Protein AF-A0A7W1NFG8-F1 (afdb_monomer_lite)

Radius of gyration: 13.1 Å; chains: 1; bounding box: 30×31×35 Å

Secondary structure (DSSP, 8-state):
-PPPPTT---SS-SSSPPEEEEES-HHHHHHHHHHH-TTEEEEE--S-S---

Sequence (52 aa):
MDAVPPWRSSAGGHAGAVRLVIVESPNKTAKIRGFLGPGYQVAASYGHVRDL

Structure (mmCIF, N/CA/C/O backbone):
data_AF-A0A7W1NFG8-F1
#
_entry.id   AF-A0A7W1NFG8-F1
#
loop_
_atom_site.group_PDB
_atom_site.id
_atom_site.type_symbol
_atom_site.label_atom_id
_atom_site.label_alt_id
_atom_site.label_comp_id
_atom_site.label_asym_id
_atom_site.label_entity_id
_atom_site.label_seq_id
_atom_site.pdbx_PDB_ins_code
_atom_site.Cartn_x
_atom_site.Cartn_y
_atom_site.Cartn_z
_atom_site.occupancy
_atom_site.B_iso_or_equiv
_atom_site.auth_seq_id
_atom_site.auth_comp_id
_atom_site.auth_asym_id
_atom_site.auth_atom_id
_atom_site.pdbx_PDB_model_num
ATOM 1 N N . MET A 1 1 ? -4.864 -27.394 -6.027 1.00 49.75 1 MET A N 1
ATOM 2 C CA . MET A 1 1 ? -6.164 -27.054 -5.395 1.00 49.75 1 MET A CA 1
ATOM 3 C C . MET A 1 1 ? -5.853 -26.048 -4.313 1.00 49.75 1 MET A C 1
ATOM 5 O O . MET A 1 1 ? -5.804 -26.375 -3.136 1.00 49.75 1 MET A O 1
ATOM 9 N N . ASP A 1 2 ? -5.471 -24.862 -4.761 1.00 65.06 2 ASP A N 1
ATOM 10 C CA . ASP A 1 2 ? -4.739 -23.893 -3.961 1.00 65.06 2 ASP A CA 1
ATOM 11 C C . ASP A 1 2 ? -5.699 -23.067 -3.113 1.00 65.06 2 ASP A C 1
ATOM 13 O O . ASP A 1 2 ? -6.826 -22.779 -3.525 1.00 65.06 2 ASP A O 1
ATOM 17 N N . ALA A 1 3 ? -5.254 -22.727 -1.903 1.00 71.44 3 ALA 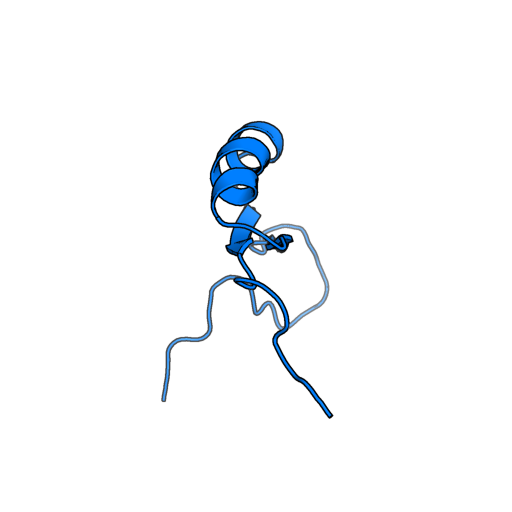A N 1
ATOM 18 C CA . ALA A 1 3 ? -6.046 -21.970 -0.951 1.00 71.44 3 ALA A CA 1
ATOM 19 C C . ALA A 1 3 ? -6.531 -20.663 -1.591 1.00 71.44 3 ALA A C 1
ATOM 21 O O . ALA A 1 3 ? -5.749 -19.868 -2.115 1.00 71.44 3 ALA A O 1
ATOM 22 N N . VAL A 1 4 ? -7.843 -20.443 -1.540 1.00 75.62 4 VAL 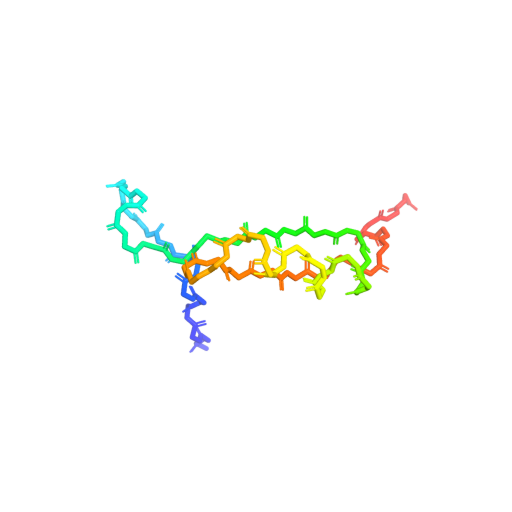A N 1
ATOM 23 C CA . VAL A 1 4 ? -8.453 -19.197 -1.991 1.00 75.62 4 VAL A CA 1
ATOM 24 C C . VAL A 1 4 ? -7.931 -18.082 -1.084 1.00 75.62 4 VAL A C 1
ATOM 26 O O . VAL A 1 4 ? -8.117 -18.162 0.132 1.00 75.62 4 VAL A O 1
ATOM 29 N N . PRO A 1 5 ? -7.256 -17.055 -1.626 1.00 80.06 5 PRO A N 1
ATOM 30 C CA . PRO A 1 5 ? -6.716 -16.005 -0.787 1.00 80.06 5 PRO A CA 1
ATOM 31 C C . PRO A 1 5 ? -7.856 -15.246 -0.095 1.00 80.06 5 PRO A C 1
ATOM 33 O O . PRO A 1 5 ? -8.933 -15.095 -0.673 1.00 80.06 5 PRO A O 1
ATOM 36 N N . PRO A 1 6 ? -7.629 -14.707 1.111 1.00 76.50 6 PRO A N 1
ATOM 37 C CA . PRO A 1 6 ? -8.688 -14.128 1.943 1.00 76.50 6 PRO A CA 1
ATOM 38 C C . PRO A 1 6 ? -9.360 -12.893 1.320 1.00 76.50 6 PRO A C 1
ATOM 40 O O . PRO A 1 6 ? -10.427 -12.477 1.763 1.00 76.50 6 PRO A O 1
ATOM 43 N N . TRP A 1 7 ? -8.758 -12.309 0.279 1.00 82.12 7 TRP A N 1
ATOM 44 C CA . TRP A 1 7 ? -9.353 -11.213 -0.483 1.00 82.12 7 TRP A CA 1
ATOM 45 C C . TRP A 1 7 ? -10.387 -11.662 -1.525 1.00 82.12 7 TRP A C 1
ATOM 47 O O . TRP A 1 7 ? -11.154 -10.843 -2.029 1.00 82.12 7 TRP A O 1
ATOM 57 N N . ARG A 1 8 ? -10.449 -12.959 -1.846 1.00 75.31 8 ARG A N 1
ATOM 58 C CA . ARG A 1 8 ? -11.429 -13.540 -2.771 1.00 75.31 8 ARG A CA 1
ATOM 59 C C . ARG A 1 8 ? -12.743 -13.812 -2.028 1.00 75.31 8 ARG A C 1
ATOM 61 O O . ARG A 1 8 ? -13.022 -14.938 -1.634 1.00 75.31 8 ARG A O 1
ATOM 68 N N . SER A 1 9 ? -13.554 -12.771 -1.835 1.00 70.12 9 SER A N 1
ATOM 69 C CA . SER A 1 9 ? -14.926 -12.906 -1.319 1.00 70.12 9 SER A CA 1
ATOM 70 C C . SER A 1 9 ? -15.920 -13.088 -2.466 1.00 70.12 9 SER A C 1
ATOM 72 O O . SER A 1 9 ? -15.949 -12.290 -3.398 1.00 70.12 9 SER A O 1
ATOM 74 N N . SER A 1 10 ? -16.707 -14.165 -2.420 1.00 64.75 10 SER A N 1
ATOM 75 C CA . SER A 1 10 ? -17.557 -14.620 -3.534 1.00 64.75 10 SER A CA 1
ATOM 76 C C . SER A 1 10 ? -19.015 -14.142 -3.489 1.00 64.75 10 SER A C 1
ATOM 78 O O . SER A 1 10 ? -19.781 -14.506 -4.373 1.00 64.75 10 SER A O 1
ATOM 80 N N . ALA A 1 11 ? -19.431 -13.340 -2.507 1.00 55.06 11 ALA A N 1
ATOM 81 C CA . ALA A 1 11 ? -20.819 -12.890 -2.388 1.00 55.06 11 ALA A CA 1
ATOM 82 C C . ALA A 1 11 ? -20.889 -11.474 -1.808 1.00 55.06 11 ALA A C 1
ATOM 84 O O . ALA A 1 11 ? -20.069 -11.096 -0.975 1.00 55.06 11 ALA A O 1
ATOM 85 N N . GLY A 1 12 ? -21.837 -10.681 -2.308 1.00 57.62 12 GLY A N 1
ATOM 86 C CA . GLY A 1 12 ? -21.929 -9.240 -2.094 1.00 57.62 12 GLY A CA 1
ATOM 87 C C . GLY A 1 12 ? -21.891 -8.820 -0.624 1.00 57.62 12 GLY A C 1
ATOM 88 O O . GLY A 1 12 ? -22.747 -9.197 0.168 1.00 57.62 12 GLY A O 1
ATOM 89 N N . GLY A 1 13 ? -20.904 -7.987 -0.293 1.00 59.16 13 GLY A N 1
ATOM 90 C CA . GLY A 1 13 ? -20.772 -7.333 1.004 1.00 59.16 13 GLY A CA 1
ATOM 91 C C . GLY A 1 13 ? -19.309 -7.143 1.398 1.00 59.16 13 GLY A C 1
ATOM 92 O O . GLY A 1 13 ? -18.604 -8.102 1.678 1.00 59.16 13 GLY A O 1
ATOM 93 N N . HIS A 1 14 ? -18.847 -5.892 1.472 1.00 59.53 14 HIS A N 1
ATOM 94 C CA . HIS A 1 14 ? -17.499 -5.550 1.962 1.00 59.53 14 HIS A CA 1
ATOM 95 C C . HIS A 1 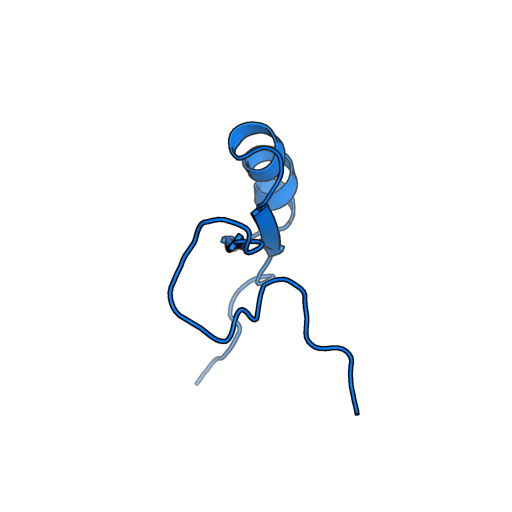14 ? -17.370 -5.642 3.497 1.00 59.53 14 HIS A C 1
ATOM 97 O O . HIS A 1 14 ? -16.319 -5.327 4.053 1.00 59.53 14 HIS A O 1
ATOM 103 N N . ALA A 1 15 ? -18.437 -6.034 4.194 1.00 56.97 15 ALA A N 1
ATOM 104 C CA . ALA A 1 15 ? -18.472 -6.160 5.643 1.00 56.97 15 ALA A CA 1
ATOM 105 C C . ALA A 1 15 ? -17.910 -7.533 6.054 1.00 56.97 15 ALA A C 1
ATOM 107 O O . ALA A 1 15 ? -18.652 -8.496 6.198 1.00 56.97 15 ALA A O 1
ATOM 108 N N . GLY A 1 16 ? -16.582 -7.629 6.183 1.00 65.81 16 GLY A N 1
ATOM 109 C CA . GLY A 1 16 ? -15.878 -8.824 6.683 1.00 65.81 16 GLY A CA 1
ATOM 110 C C . GLY A 1 16 ? -14.806 -9.395 5.746 1.00 65.81 16 GLY A C 1
ATOM 111 O O . GLY A 1 16 ? -13.992 -10.208 6.175 1.00 65.81 16 GLY A O 1
ATOM 112 N N . ALA A 1 17 ? -14.762 -8.943 4.491 1.00 74.06 17 ALA A N 1
ATOM 113 C CA . ALA A 1 17 ? -13.767 -9.348 3.500 1.00 74.06 17 ALA A CA 1
ATOM 114 C C . ALA A 1 17 ? -12.437 -8.591 3.658 1.00 74.06 17 ALA A C 1
ATOM 116 O O . ALA A 1 17 ? -12.431 -7.372 3.847 1.00 74.06 17 ALA A O 1
ATOM 117 N N . VAL A 1 18 ? -11.301 -9.281 3.492 1.00 85.62 18 VAL A N 1
ATOM 118 C CA . VAL A 1 18 ? -9.993 -8.615 3.375 1.00 85.62 1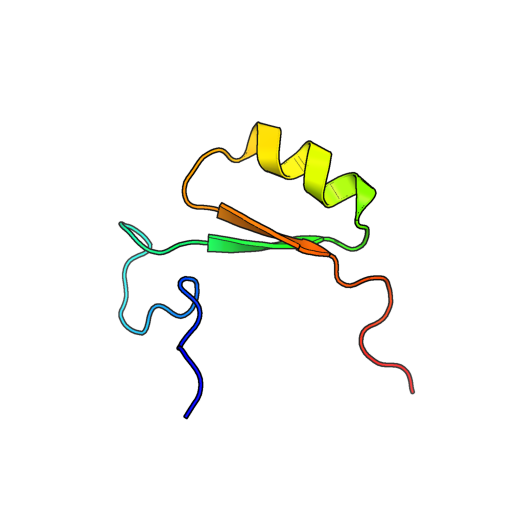8 VAL A CA 1
ATOM 119 C C . VAL A 1 18 ? -9.928 -7.880 2.036 1.00 85.62 18 VAL A C 1
ATOM 121 O O . VAL A 1 18 ? -10.101 -8.476 0.979 1.00 85.62 18 VAL A O 1
ATOM 124 N N . ARG A 1 19 ? -9.651 -6.577 2.049 1.00 88.31 19 ARG A N 1
ATOM 125 C CA . ARG A 1 19 ? -9.555 -5.758 0.833 1.00 88.31 19 ARG A CA 1
ATOM 126 C C . ARG A 1 19 ? -8.129 -5.758 0.295 1.00 88.31 19 ARG A C 1
ATOM 128 O O . ARG A 1 19 ? -7.212 -5.316 0.982 1.00 88.31 19 ARG A O 1
ATOM 135 N N . LEU A 1 20 ? -7.936 -6.233 -0.934 1.00 92.25 20 LEU A N 1
ATOM 136 C CA . LEU A 1 20 ? -6.638 -6.183 -1.608 1.00 92.25 20 LEU A CA 1
ATOM 137 C C . LEU A 1 20 ? -6.391 -4.789 -2.195 1.00 92.25 20 LEU A C 1
ATOM 139 O O . LEU A 1 20 ? -7.204 -4.271 -2.953 1.00 92.25 20 LEU A O 1
ATOM 143 N N . VAL A 1 21 ? -5.236 -4.215 -1.875 1.00 94.31 21 VAL A N 1
ATOM 144 C CA . VAL A 1 21 ? -4.725 -2.962 -2.433 1.00 94.31 21 VAL A CA 1
ATOM 145 C C . VAL A 1 21 ? -3.391 -3.256 -3.103 1.00 94.31 21 VAL A C 1
ATOM 147 O O . VAL A 1 21 ? -2.455 -3.733 -2.458 1.00 94.31 21 VAL A O 1
ATOM 150 N N . ILE A 1 22 ? -3.306 -2.978 -4.401 1.00 95.00 22 ILE A N 1
ATOM 151 C CA . ILE A 1 22 ? -2.082 -3.146 -5.185 1.00 95.00 22 ILE A CA 1
ATOM 152 C C . ILE A 1 22 ? -1.437 -1.777 -5.374 1.00 95.00 22 ILE A C 1
ATOM 154 O O . ILE A 1 22 ? -2.102 -0.819 -5.757 1.00 95.00 22 ILE A O 1
ATOM 158 N N . VAL A 1 23 ? -0.143 -1.694 -5.090 1.00 96.00 23 VAL A N 1
ATOM 159 C CA . VAL A 1 23 ? 0.677 -0.487 -5.252 1.00 96.00 23 VAL A CA 1
ATOM 160 C C . VAL A 1 23 ? 1.842 -0.792 -6.184 1.00 96.00 23 VAL A C 1
ATOM 162 O O . VAL A 1 23 ? 2.198 -1.947 -6.371 1.00 96.00 23 VAL A O 1
ATOM 165 N N . GLU A 1 24 ? 2.480 0.210 -6.769 1.00 96.12 24 GLU A N 1
ATOM 166 C CA . GLU A 1 24 ? 3.537 -0.015 -7.760 1.00 96.12 24 GLU A CA 1
ATOM 167 C C . GLU A 1 24 ? 4.872 -0.461 -7.145 1.00 96.12 24 GLU A C 1
ATOM 169 O O . GLU A 1 24 ? 5.649 -1.159 -7.795 1.00 96.12 24 GLU A O 1
ATOM 174 N N . SER A 1 25 ? 5.154 -0.080 -5.890 1.00 95.44 25 SER A N 1
ATOM 175 C CA . SER A 1 25 ? 6.462 -0.306 -5.263 1.00 95.44 25 SER A CA 1
ATOM 176 C C . SER A 1 25 ? 6.392 -0.913 -3.855 1.00 95.44 25 SER A C 1
ATOM 178 O O . SER A 1 25 ? 5.483 -0.608 -3.071 1.00 95.44 25 SER A O 1
ATOM 180 N N . PRO A 1 26 ? 7.396 -1.723 -3.465 1.00 94.44 26 PRO A N 1
ATOM 181 C CA . PRO A 1 26 ? 7.483 -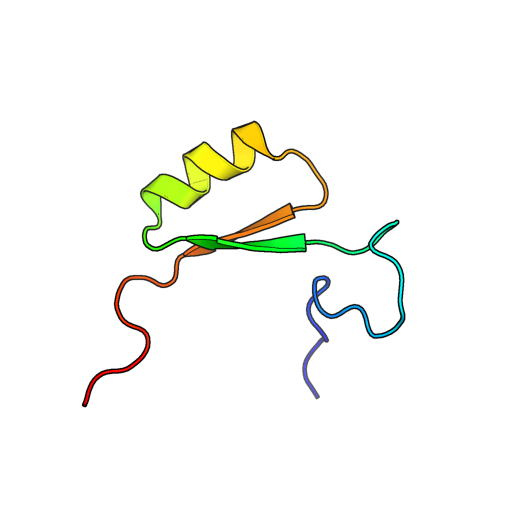2.288 -2.115 1.00 94.44 26 PRO A CA 1
ATOM 182 C C . PRO A 1 26 ? 7.541 -1.217 -1.021 1.00 94.44 26 PRO A C 1
ATOM 184 O O . PRO A 1 26 ? 6.883 -1.339 0.011 1.00 94.44 26 PRO A O 1
ATOM 187 N N . ASN A 1 27 ? 8.245 -0.110 -1.268 1.00 95.00 27 ASN A N 1
ATOM 188 C CA . ASN A 1 27 ? 8.384 0.973 -0.290 1.00 95.00 27 ASN A CA 1
ATOM 189 C C . ASN A 1 27 ? 7.044 1.655 0.022 1.00 95.00 27 ASN A C 1
ATOM 191 O O . ASN A 1 27 ? 6.810 2.080 1.156 1.00 95.00 27 ASN A O 1
ATOM 195 N N . LYS A 1 28 ? 6.135 1.740 -0.959 1.00 94.81 28 LYS A N 1
ATOM 196 C CA . LYS A 1 28 ? 4.779 2.262 -0.740 1.00 94.81 28 LYS A CA 1
ATOM 197 C C . LYS A 1 28 ? 3.918 1.311 0.083 1.00 94.81 28 LYS A C 1
ATOM 199 O O . LYS A 1 28 ? 3.094 1.780 0.864 1.00 94.81 28 LYS A O 1
ATOM 204 N N . THR A 1 29 ? 4.159 0.003 -0.010 1.00 95.19 29 THR A N 1
ATOM 205 C CA . THR A 1 29 ? 3.425 -1.011 0.762 1.00 95.19 29 THR A CA 1
ATOM 206 C C . THR A 1 29 ? 3.540 -0.753 2.266 1.00 95.19 29 THR A C 1
ATOM 208 O O . THR A 1 29 ? 2.523 -0.699 2.954 1.00 95.19 29 THR A O 1
ATOM 211 N N . ALA A 1 30 ? 4.758 -0.531 2.776 1.00 90.94 30 ALA A N 1
ATOM 212 C CA . ALA A 1 30 ? 4.991 -0.292 4.203 1.00 90.94 30 ALA A CA 1
ATOM 213 C C . ALA A 1 30 ? 4.284 0.975 4.710 1.00 90.94 30 ALA A C 1
ATOM 215 O O . ALA A 1 30 ? 3.652 0.950 5.764 1.00 90.94 30 ALA A O 1
ATOM 216 N N . LYS A 1 31 ? 4.329 2.061 3.927 1.00 94.00 31 LYS A N 1
ATOM 217 C CA . LYS A 1 31 ? 3.657 3.323 4.265 1.00 94.00 31 LYS A CA 1
ATOM 218 C C . LYS A 1 31 ? 2.136 3.164 4.276 1.00 94.00 31 LYS A C 1
ATOM 220 O O . LYS A 1 31 ? 1.482 3.553 5.234 1.00 94.00 31 LYS A O 1
ATOM 225 N N . ILE A 1 32 ? 1.578 2.558 3.229 1.00 95.69 32 ILE A N 1
ATOM 226 C CA . ILE A 1 32 ? 0.126 2.451 3.038 1.00 95.69 32 ILE A CA 1
ATOM 227 C C . ILE A 1 32 ? -0.522 1.511 4.061 1.00 95.69 32 ILE A C 1
ATOM 229 O O . ILE A 1 32 ? -1.612 1.808 4.545 1.00 95.69 32 ILE A O 1
ATOM 233 N N . ARG A 1 33 ? 0.161 0.434 4.472 1.00 92.56 33 ARG A N 1
ATOM 234 C CA . ARG A 1 33 ? -0.328 -0.461 5.539 1.00 92.56 33 ARG A CA 1
ATOM 235 C C . ARG A 1 33 ? -0.630 0.280 6.843 1.00 92.56 33 ARG A C 1
ATOM 237 O O . ARG A 1 33 ? -1.646 -0.007 7.468 1.00 92.56 33 ARG A O 1
ATOM 244 N N . GLY A 1 34 ? 0.215 1.242 7.221 1.00 91.88 34 GLY A N 1
ATOM 245 C CA . GLY A 1 34 ? 0.021 2.042 8.433 1.00 91.88 34 GLY A CA 1
ATOM 246 C C . GLY A 1 34 ? -1.217 2.941 8.386 1.00 91.88 34 GLY A C 1
ATOM 247 O O . GLY A 1 34 ? -1.829 3.179 9.420 1.00 91.88 34 GLY A O 1
ATOM 248 N N . PHE A 1 35 ? -1.618 3.399 7.195 1.00 95.62 35 PHE A N 1
ATOM 249 C CA . PHE A 1 35 ? -2.789 4.266 7.028 1.00 95.62 35 PHE A CA 1
ATOM 250 C C . PHE A 1 35 ? -4.113 3.498 6.955 1.00 95.62 35 PHE A C 1
ATOM 252 O O . PHE A 1 35 ? -5.136 4.007 7.400 1.00 95.62 35 PHE A O 1
ATOM 259 N N . LEU A 1 36 ? -4.113 2.297 6.371 1.00 92.75 36 LEU A N 1
ATOM 260 C CA . LEU A 1 36 ? -5.344 1.546 6.096 1.00 92.75 36 LEU A CA 1
ATOM 261 C C . LEU A 1 36 ? -5.828 0.693 7.275 1.00 92.75 36 LEU A C 1
ATOM 263 O O . LEU A 1 36 ? -7.023 0.419 7.380 1.00 92.75 36 LEU A O 1
ATOM 267 N N . GLY A 1 37 ? -4.913 0.275 8.152 1.00 87.38 37 GLY A N 1
ATOM 268 C CA . GLY A 1 37 ? -5.240 -0.558 9.304 1.00 87.38 37 GLY A CA 1
ATOM 269 C C . GLY A 1 37 ? -5.677 -1.991 8.946 1.00 87.38 37 GLY A C 1
ATOM 270 O O . GLY A 1 37 ? -5.484 -2.458 7.817 1.00 87.38 37 GLY A O 1
ATOM 271 N N . PRO A 1 38 ? -6.227 -2.731 9.927 1.00 86.19 38 PRO A N 1
ATOM 272 C CA . PRO A 1 38 ? -6.655 -4.118 9.749 1.00 86.19 38 PRO A CA 1
ATOM 273 C C . PRO A 1 38 ? -7.745 -4.283 8.679 1.00 86.19 38 PRO A C 1
ATOM 275 O O . PRO A 1 38 ? -8.565 -3.396 8.456 1.00 86.19 38 PRO A O 1
ATOM 278 N N . GLY A 1 39 ? -7.779 -5.448 8.024 1.00 87.25 39 GLY A N 1
ATOM 279 C CA . GLY A 1 39 ? -8.755 -5.753 6.967 1.00 87.25 39 GLY A CA 1
ATOM 280 C C . GLY A 1 39 ? -8.317 -5.339 5.560 1.00 87.25 39 GLY A C 1
ATOM 281 O O . GLY A 1 39 ? -9.072 -5.526 4.608 1.00 87.25 39 GLY A O 1
ATOM 282 N N . TYR A 1 40 ? -7.093 -4.828 5.407 1.00 90.38 40 TYR A N 1
ATOM 283 C CA . TYR A 1 40 ? -6.472 -4.571 4.112 1.00 90.38 40 TYR A CA 1
ATOM 284 C C . TYR A 1 40 ? -5.226 -5.430 3.909 1.00 90.38 40 TYR A C 1
ATOM 286 O O . TYR A 1 40 ? -4.330 -5.476 4.749 1.00 90.38 40 TYR A O 1
ATOM 294 N N . GLN A 1 41 ? -5.145 -6.066 2.745 1.00 91.44 41 GLN A N 1
ATOM 295 C CA . GLN A 1 41 ? -3.936 -6.704 2.247 1.00 91.44 41 GLN A CA 1
ATOM 296 C C . GLN A 1 41 ? -3.286 -5.759 1.242 1.00 91.44 41 GLN A C 1
ATOM 298 O O . GLN A 1 41 ? -3.873 -5.478 0.204 1.00 91.44 41 GLN A O 1
ATOM 303 N N . VAL A 1 42 ? -2.067 -5.294 1.516 1.00 94.56 42 VAL A N 1
ATOM 304 C CA . VAL A 1 42 ? -1.323 -4.432 0.582 1.00 94.56 42 VAL A CA 1
ATOM 305 C C . VAL A 1 42 ? -0.185 -5.223 -0.05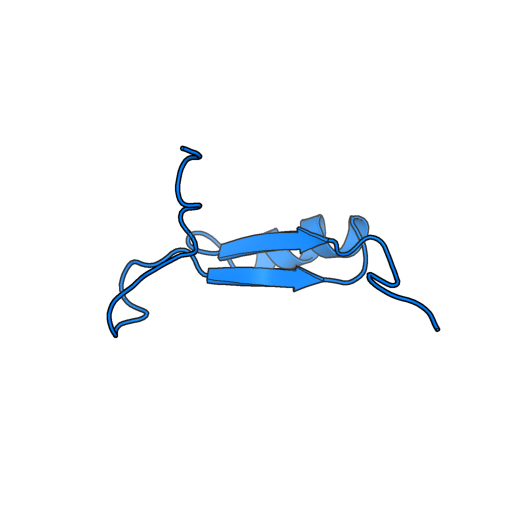7 1.00 94.56 42 VAL A C 1
ATOM 307 O O . VAL A 1 42 ? 0.623 -5.823 0.666 1.00 94.56 42 VAL A O 1
ATOM 310 N N . ALA A 1 43 ? -0.120 -5.219 -1.388 1.00 93.88 43 ALA A N 1
ATOM 311 C CA . ALA A 1 43 ? 0.895 -5.900 -2.191 1.00 93.88 43 ALA A CA 1
ATOM 312 C C . ALA A 1 43 ? 1.473 -4.965 -3.264 1.00 93.88 43 ALA A C 1
ATOM 314 O O . ALA A 1 43 ? 0.773 -4.086 -3.761 1.00 93.88 43 ALA A O 1
ATOM 315 N N . ALA A 1 44 ? 2.742 -5.158 -3.627 1.00 96.38 44 ALA A N 1
ATOM 316 C CA . ALA A 1 44 ? 3.384 -4.397 -4.695 1.00 96.38 44 ALA A CA 1
ATOM 317 C C . ALA A 1 44 ? 3.291 -5.134 -6.044 1.00 96.38 44 ALA A C 1
ATOM 319 O O . ALA A 1 44 ? 3.403 -6.358 -6.071 1.00 96.38 44 ALA A O 1
ATOM 320 N N . SER A 1 45 ? 3.141 -4.401 -7.152 1.00 95.12 45 SER A N 1
ATOM 321 C CA . SER A 1 45 ? 3.209 -4.937 -8.520 1.00 95.12 45 SER A CA 1
ATOM 322 C C . SER A 1 45 ? 4.644 -5.118 -9.020 1.00 95.12 45 SER A C 1
ATOM 324 O O . SER A 1 45 ? 4.849 -5.811 -10.008 1.00 95.12 45 SER A O 1
ATOM 326 N N . TYR A 1 46 ? 5.625 -4.507 -8.341 1.00 94.44 46 TYR A N 1
ATOM 327 C CA . TYR A 1 46 ? 7.048 -4.521 -8.712 1.00 94.44 46 TYR A CA 1
ATOM 328 C C . TYR A 1 46 ? 7.330 -3.946 -10.114 1.00 94.44 46 TYR A C 1
ATOM 330 O O . TYR A 1 46 ? 8.300 -4.328 -10.761 1.00 94.44 46 TYR A O 1
ATOM 338 N N . GLY A 1 47 ? 6.511 -2.991 -10.565 1.00 87.19 47 GLY A N 1
ATOM 339 C CA . GLY A 1 47 ? 6.602 -2.405 -11.905 1.00 87.19 47 GLY A CA 1
ATOM 340 C C . GLY A 1 47 ? 5.528 -2.929 -12.859 1.00 87.19 47 GLY A C 1
ATOM 341 O O . GLY A 1 47 ? 4.409 -3.238 -12.433 1.00 87.19 47 GLY A O 1
ATOM 342 N N . HIS A 1 48 ? 5.847 -2.958 -14.156 1.00 91.44 48 HIS A N 1
ATOM 343 C CA . HIS A 1 48 ? 4.920 -3.364 -15.212 1.00 91.44 48 HIS A CA 1
ATOM 344 C C . HIS A 1 48 ? 4.671 -4.874 -15.163 1.00 91.44 48 HIS A C 1
ATOM 346 O O . HIS A 1 48 ? 5.591 -5.675 -15.280 1.00 91.44 48 HIS A O 1
ATOM 352 N N . VAL A 1 49 ? 3.403 -5.259 -15.009 1.00 89.81 49 VAL A N 1
ATOM 353 C CA . VAL A 1 49 ? 2.977 -6.670 -14.974 1.00 89.81 49 VAL A CA 1
ATOM 354 C C . VAL A 1 49 ? 2.936 -7.281 -16.381 1.00 89.81 49 VAL A C 1
ATOM 356 O O . VAL A 1 49 ? 2.983 -8.499 -16.535 1.00 89.81 49 VAL A O 1
ATOM 359 N N . ARG A 1 50 ? 2.841 -6.443 -17.418 1.00 93.31 50 ARG A N 1
ATOM 360 C CA . ARG A 1 50 ? 2.837 -6.863 -18.818 1.00 93.31 50 ARG A CA 1
ATOM 361 C C . ARG A 1 50 ? 3.419 -5.764 -19.703 1.00 93.31 50 ARG A C 1
ATOM 363 O O . ARG A 1 50 ? 3.194 -4.588 -19.422 1.00 93.31 50 ARG A O 1
ATOM 370 N N . ASP A 1 51 ? 4.117 -6.188 -20.748 1.00 89.69 51 ASP A N 1
ATOM 371 C CA . ASP A 1 51 ? 4.657 -5.353 -21.825 1.00 89.69 51 ASP A CA 1
ATOM 372 C C . ASP A 1 51 ? 4.152 -5.865 -23.194 1.00 89.69 51 ASP A C 1
ATOM 374 O O . ASP A 1 51 ? 3.474 -6.904 -23.237 1.00 89.69 51 ASP A O 1
ATOM 378 N N . LEU A 1 52 ? 4.403 -5.103 -24.267 1.00 85.06 52 LEU A N 1
ATOM 379 C CA . LEU A 1 52 ? 3.967 -5.385 -25.646 1.00 85.06 52 LEU A CA 1
ATOM 380 C C . LEU A 1 52 ? 4.765 -6.503 -26.331 1.00 85.06 52 LEU A C 1
ATOM 382 O O . LEU A 1 52 ? 6.006 -6.531 -26.197 1.00 85.06 52 LEU A O 1
#

Foldseek 3Di:
DDDDPQQPDDDDDLVPGQPEDEAADPVVQVVVCVVPDPSYDYYYPPHDPDDD

pLDDT: mean 84.01, std 13.27, range [49.75, 96.38]